Protein AF-A0A5C3NY66-F1 (afdb_monomer_lite)

Radius of gyration: 14.58 Å; chains: 1; bounding box: 33×32×38 Å

InterPro domains:
  IPR006439 HAD hydrolase, subfamily IA [TIGR01509] (23-71)
  IPR023214 HAD superfamily [G3DSA:3.40.50.1000] (1-108)
  IPR036412 HAD-like superfamily [SSF56784] (6-95)
  IPR051806 HAD-like Sugar Phosphate Phosphatase [PTHR43481] (3-105)

pLDDT: mean 94.55, std 6.84, range [58.41, 98.75]

Sequence (114 aa):
AYGCMTRVGITPPEVTITADDKRLKAGKPAPDPFLLAAKELGFDCKRCVVFEDSPSGIKAGVASGATVIAVCTSHERSKIENCGAHYIVDTMEQVRVTPEGDRLRFEILPTPSA

Foldseek 3Di:
DVVVCVVVVHDDDPQDDDPPPPQAPDDFVALRRLCVSCVVVVHQLLQDEDEEADLRVLNNSVNSNHQYEHEPDPHHCVRRVPSDHPHYYPHCVQWDWDDDDVHIDIGGHDDDDD

Secondary structure (DSSP, 8-state):
-HHHHHHTTPPPPSS---TT-TT-SS-TTSSHHHHHHHHHTTS-GGG-EEEE-SHHHHHHHHHTT-EEEEE-SSS-HHHHGGG--SEEESSGGGEEEEEETTEEEEEEPPPPP-

Organism: NCBI:txid1314778

Structure (mmCIF, N/CA/C/O backbone):
data_AF-A0A5C3NY66-F1
#
_entry.id   AF-A0A5C3NY66-F1
#
loop_
_atom_site.group_PDB
_atom_site.id
_atom_site.type_symbol
_atom_site.label_atom_id
_atom_site.label_alt_id
_atom_site.label_comp_id
_atom_site.label_asym_id
_atom_site.label_entity_id
_atom_site.label_seq_id
_atom_site.pdbx_PDB_ins_code
_atom_site.Cartn_x
_atom_site.Cartn_y
_atom_site.Cartn_z
_atom_site.occupancy
_atom_site.B_iso_or_equiv
_atom_site.auth_seq_id
_atom_site.auth_comp_id
_atom_site.auth_asym_id
_atom_site.auth_atom_id
_atom_site.pdbx_PDB_model_num
ATOM 1 N N . ALA A 1 1 ? 11.617 -9.804 0.741 1.00 63.50 1 ALA A N 1
ATOM 2 C CA . ALA A 1 1 ? 10.535 -9.395 1.666 1.00 63.50 1 ALA A CA 1
ATOM 3 C C . ALA A 1 1 ? 10.504 -10.255 2.929 1.00 63.50 1 ALA A C 1
ATOM 5 O O . ALA A 1 1 ? 10.647 -9.709 4.015 1.00 63.50 1 ALA A O 1
ATOM 6 N N . TYR A 1 2 ? 10.401 -11.583 2.795 1.00 77.19 2 TYR A N 1
ATOM 7 C CA . TYR A 1 2 ? 10.303 -12.522 3.923 1.00 77.19 2 TYR A CA 1
ATOM 8 C C . TYR A 1 2 ? 11.360 -12.317 5.020 1.00 77.19 2 TYR A C 1
ATOM 10 O O . TYR A 1 2 ? 11.004 -12.194 6.185 1.00 77.19 2 TYR A O 1
ATOM 18 N N . GLY A 1 3 ? 12.636 -12.151 4.649 1.00 85.88 3 GLY A N 1
ATOM 19 C CA . GLY A 1 3 ? 13.713 -11.941 5.624 1.00 85.88 3 GLY A CA 1
ATOM 20 C C . GLY A 1 3 ? 13.543 -10.703 6.517 1.00 85.88 3 GLY A C 1
ATOM 21 O O . GLY A 1 3 ? 13.878 -10.765 7.694 1.00 85.88 3 GLY A O 1
ATOM 22 N N . CYS A 1 4 ? 12.994 -9.598 5.998 1.00 89.25 4 CYS A N 1
ATOM 23 C CA . CYS A 1 4 ? 12.765 -8.382 6.786 1.00 89.25 4 CYS A CA 1
ATOM 24 C C . CYS A 1 4 ? 11.637 -8.584 7.804 1.00 89.25 4 CYS A C 1
ATOM 26 O O . CYS A 1 4 ? 11.816 -8.244 8.967 1.00 89.25 4 CYS A O 1
ATOM 28 N N . MET A 1 5 ? 10.517 -9.183 7.379 1.00 91.88 5 MET A N 1
ATOM 29 C CA . MET A 1 5 ? 9.359 -9.446 8.244 1.00 91.88 5 MET A CA 1
ATOM 30 C C . MET A 1 5 ? 9.708 -10.419 9.373 1.00 91.88 5 MET A C 1
ATOM 32 O O . MET A 1 5 ? 9.479 -10.110 10.540 1.00 91.88 5 MET A O 1
ATOM 36 N N . THR A 1 6 ? 10.363 -11.540 9.050 1.00 90.06 6 THR A N 1
ATOM 37 C CA . THR A 1 6 ? 10.786 -12.526 10.056 1.00 90.06 6 THR A CA 1
ATOM 38 C C . THR A 1 6 ? 11.713 -11.909 11.104 1.00 90.06 6 THR A C 1
ATOM 40 O O . THR A 1 6 ? 11.583 -12.206 12.288 1.00 90.06 6 THR A O 1
ATOM 43 N N . ARG A 1 7 ? 12.618 -11.006 10.698 1.00 94.50 7 ARG A N 1
ATOM 44 C CA . ARG A 1 7 ? 13.577 -10.356 11.607 1.00 94.50 7 ARG A CA 1
ATOM 45 C C . ARG A 1 7 ? 12.913 -9.466 12.659 1.00 94.50 7 ARG A C 1
ATOM 47 O O . ARG A 1 7 ? 13.503 -9.254 13.712 1.00 94.50 7 ARG A O 1
ATOM 54 N N . VAL A 1 8 ? 11.714 -8.961 12.375 1.00 94.38 8 VAL A N 1
ATOM 55 C CA . VAL A 1 8 ? 10.924 -8.121 13.290 1.00 94.38 8 VAL A CA 1
ATOM 56 C C . VAL A 1 8 ? 9.714 -8.862 13.874 1.00 94.38 8 VAL A C 1
ATOM 58 O O . VAL A 1 8 ? 8.831 -8.237 14.449 1.00 94.38 8 VAL A O 1
ATOM 61 N N . GLY A 1 9 ? 9.657 -10.192 13.732 1.00 94.81 9 GLY A N 1
ATOM 62 C CA . GLY A 1 9 ? 8.582 -11.018 14.294 1.00 94.81 9 GLY A CA 1
ATOM 63 C C . GLY A 1 9 ? 7.241 -10.915 13.560 1.00 94.81 9 GLY A C 1
ATOM 64 O O . GLY A 1 9 ? 6.224 -11.361 14.085 1.00 94.81 9 GLY A O 1
ATOM 65 N N . ILE A 1 10 ? 7.221 -10.354 12.349 1.00 93.00 10 ILE A N 1
ATOM 66 C CA . ILE A 1 10 ? 6.019 -10.299 11.517 1.00 93.00 10 ILE A CA 1
ATOM 67 C C . ILE A 1 10 ? 5.917 -11.600 10.723 1.00 93.00 10 ILE A C 1
ATOM 69 O O . ILE A 1 10 ? 6.812 -11.955 9.951 1.00 93.00 10 ILE A O 1
ATOM 73 N N . THR A 1 11 ? 4.795 -12.299 10.899 1.00 93.38 11 THR A N 1
ATOM 74 C CA . THR A 1 11 ? 4.436 -13.414 10.020 1.00 93.38 11 THR A CA 1
ATOM 75 C C . THR A 1 11 ? 3.990 -12.836 8.676 1.00 93.38 11 THR A C 1
ATOM 77 O O . THR A 1 11 ? 3.106 -11.977 8.662 1.00 93.38 11 THR A O 1
ATOM 80 N N . PRO A 1 12 ? 4.591 -13.263 7.553 1.00 90.44 12 PRO A N 1
ATOM 81 C CA . PRO A 1 12 ? 4.180 -12.822 6.228 1.00 90.44 12 PRO A CA 1
ATOM 82 C C . PRO A 1 12 ? 2.678 -13.055 6.000 1.00 90.44 12 PRO A C 1
ATOM 84 O O . PRO A 1 12 ? 2.198 -14.152 6.296 1.00 90.44 12 PRO A O 1
ATOM 87 N N . PRO A 1 13 ? 1.940 -12.074 5.454 1.00 92.44 13 PRO A N 1
ATOM 88 C CA . PRO A 1 13 ? 0.559 -12.284 5.040 1.00 92.44 13 PRO A CA 1
ATOM 89 C C . PRO A 1 13 ? 0.451 -13.372 3.963 1.00 92.44 13 PRO A C 1
ATOM 91 O O . PRO A 1 13 ? 1.368 -13.545 3.156 1.00 92.44 13 PRO A O 1
ATOM 94 N N . GLU A 1 14 ? -0.694 -14.058 3.912 1.00 93.12 14 GLU A N 1
ATOM 95 C CA . GLU A 1 14 ? -0.977 -15.098 2.910 1.00 93.12 14 GLU A CA 1
ATOM 96 C C . GLU A 1 14 ? -0.802 -14.565 1.480 1.00 93.12 14 GLU A C 1
ATOM 98 O O . GLU A 1 14 ? -0.111 -15.168 0.660 1.00 93.12 14 GLU A O 1
ATOM 103 N N . VAL A 1 15 ? -1.338 -13.371 1.213 1.00 95.88 15 VAL A N 1
ATOM 104 C CA . VAL A 1 15 ? -1.069 -12.636 -0.023 1.00 95.88 15 VAL A CA 1
ATOM 105 C C . VAL A 1 15 ? 0.186 -11.788 0.163 1.00 95.88 15 VAL A C 1
ATOM 107 O O . VAL A 1 15 ? 0.152 -10.718 0.769 1.00 95.88 15 VAL A O 1
ATOM 110 N N . THR A 1 16 ? 1.300 -12.254 -0.395 1.00 94.75 16 THR A N 1
ATOM 111 C CA .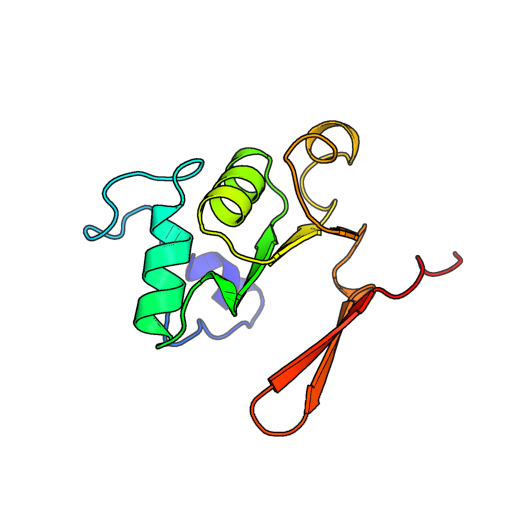 THR A 1 16 ? 2.563 -11.509 -0.456 1.00 94.75 16 THR A CA 1
ATOM 112 C C . THR A 1 16 ? 3.028 -11.419 -1.907 1.00 94.75 16 THR A C 1
ATOM 114 O O . THR A 1 16 ? 3.332 -12.434 -2.526 1.00 94.75 16 THR A O 1
ATOM 117 N N . ILE A 1 17 ? 3.113 -10.197 -2.442 1.00 95.25 17 ILE A N 1
ATOM 118 C CA . ILE A 1 17 ? 3.623 -9.912 -3.792 1.00 95.25 17 ILE A CA 1
ATOM 119 C C . ILE A 1 17 ? 4.988 -9.230 -3.675 1.00 95.25 17 ILE A C 1
ATOM 121 O O . ILE A 1 17 ? 5.132 -8.231 -2.966 1.00 95.25 17 ILE A O 1
ATOM 125 N N . THR A 1 18 ? 5.999 -9.756 -4.365 1.00 94.56 18 THR A N 1
ATOM 126 C CA . THR A 1 18 ? 7.370 -9.221 -4.373 1.00 94.56 18 THR A CA 1
ATOM 127 C C . THR A 1 18 ? 7.786 -8.760 -5.769 1.00 94.56 18 THR A C 1
ATOM 129 O O . THR A 1 18 ? 7.123 -9.052 -6.759 1.00 94.56 18 THR A O 1
ATOM 132 N N . ALA A 1 19 ? 8.879 -7.994 -5.860 1.00 92.31 19 ALA A N 1
ATOM 133 C CA . ALA A 1 19 ? 9.334 -7.398 -7.121 1.00 92.31 19 ALA A CA 1
ATOM 134 C C . ALA A 1 19 ? 9.721 -8.429 -8.203 1.00 92.31 19 ALA A C 1
ATOM 136 O O . ALA A 1 19 ? 9.730 -8.095 -9.383 1.00 92.31 19 ALA A O 1
ATOM 137 N N . ASP A 1 20 ? 10.039 -9.659 -7.805 1.00 92.75 20 ASP A N 1
ATOM 138 C CA . ASP A 1 20 ? 10.390 -10.796 -8.660 1.00 92.75 20 ASP A CA 1
ATOM 139 C C . ASP A 1 20 ? 9.190 -11.693 -9.024 1.00 92.75 20 ASP A C 1
ATOM 141 O O . ASP A 1 20 ? 9.365 -12.731 -9.668 1.00 92.75 20 ASP A O 1
ATOM 145 N N . ASP A 1 21 ? 7.965 -11.308 -8.646 1.00 95.88 21 ASP A N 1
ATOM 146 C CA . ASP A 1 21 ? 6.759 -12.035 -9.037 1.00 95.88 21 ASP A CA 1
ATOM 147 C C . ASP A 1 21 ? 6.574 -11.990 -10.564 1.00 95.88 21 ASP A C 1
ATOM 149 O O . ASP A 1 21 ? 6.343 -10.941 -11.168 1.00 95.88 21 ASP A O 1
ATOM 153 N N . LYS A 1 22 ? 6.645 -13.167 -11.196 1.00 96.50 22 LYS A N 1
ATOM 154 C CA . LYS A 1 22 ? 6.592 -13.346 -12.657 1.00 96.50 22 LYS A CA 1
ATOM 155 C C . LYS A 1 22 ? 5.271 -12.904 -13.294 1.00 96.50 22 LYS A C 1
ATOM 157 O O . LYS A 1 22 ? 5.189 -12.832 -14.519 1.00 96.50 22 LYS A O 1
ATOM 162 N N . ARG A 1 23 ? 4.226 -12.660 -12.496 1.00 97.44 23 ARG A N 1
ATOM 163 C CA . ARG A 1 23 ? 2.920 -12.174 -12.968 1.00 97.44 23 ARG A CA 1
ATOM 164 C C . ARG A 1 23 ? 2.914 -10.663 -13.212 1.00 97.44 23 ARG A C 1
ATOM 166 O O . ARG A 1 23 ? 2.009 -10.173 -13.888 1.00 97.44 23 ARG A O 1
ATOM 173 N N . LEU A 1 24 ? 3.890 -9.929 -12.673 1.00 97.50 24 LEU A N 1
ATOM 174 C CA . LEU A 1 24 ? 4.026 -8.487 -12.870 1.00 97.50 24 LEU A CA 1
ATOM 175 C C . LEU A 1 24 ? 4.556 -8.192 -14.276 1.00 97.50 24 LEU A C 1
ATOM 177 O O . LEU A 1 24 ? 5.564 -8.761 -14.693 1.00 97.50 24 LEU A O 1
ATOM 181 N N . LYS A 1 25 ? 3.900 -7.280 -15.005 1.00 96.44 25 LYS A N 1
ATOM 182 C CA . LYS A 1 25 ? 4.396 -6.817 -16.312 1.00 96.44 25 LYS A CA 1
ATOM 183 C C . LYS A 1 25 ? 5.363 -5.650 -16.146 1.00 96.44 25 LYS A C 1
ATOM 185 O O . LYS A 1 25 ? 6.292 -5.514 -16.937 1.00 96.44 25 LYS A O 1
ATOM 190 N N . ALA A 1 26 ? 5.156 -4.827 -15.120 1.00 97.12 26 ALA A N 1
ATOM 191 C CA . ALA A 1 26 ? 6.041 -3.733 -14.749 1.00 97.12 26 ALA A CA 1
ATOM 192 C C . ALA A 1 26 ? 6.110 -3.538 -13.225 1.00 97.12 26 ALA A C 1
ATOM 194 O O . ALA A 1 26 ? 5.158 -3.802 -12.495 1.00 97.12 26 ALA A O 1
ATOM 195 N N . GLY A 1 27 ? 7.252 -3.053 -12.734 1.00 96.69 27 GLY A N 1
ATOM 196 C CA . GLY A 1 27 ? 7.404 -2.619 -11.344 1.00 96.69 27 GLY A CA 1
ATOM 197 C C . GLY A 1 27 ? 6.932 -1.178 -11.126 1.00 96.69 27 GLY A C 1
ATOM 198 O O . GLY A 1 27 ? 6.634 -0.449 -12.073 1.00 96.69 27 GLY A O 1
ATOM 199 N N . LYS A 1 28 ? 6.930 -0.734 -9.864 1.00 97.69 28 LYS A N 1
ATOM 200 C CA . LYS A 1 28 ? 6.672 0.669 -9.488 1.00 97.69 28 LYS A CA 1
ATOM 201 C C . LYS A 1 28 ? 7.565 1.609 -10.329 1.00 97.69 28 LYS A C 1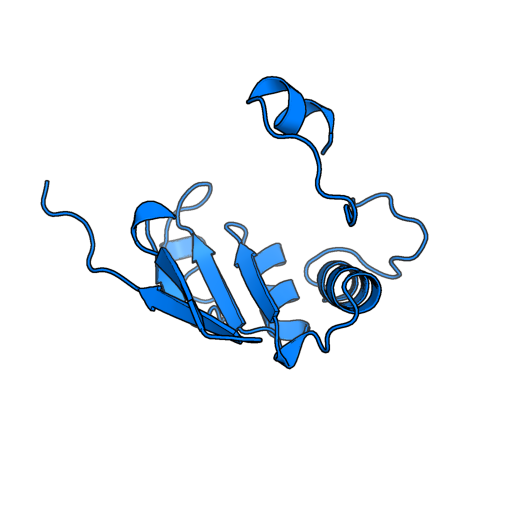
ATOM 203 O O . LYS A 1 28 ? 8.762 1.339 -10.435 1.00 97.69 28 LYS A O 1
ATOM 208 N N . PRO A 1 29 ? 7.038 2.701 -10.915 1.00 98.19 29 PRO A N 1
ATOM 209 C CA . PRO A 1 29 ? 5.767 3.359 -10.607 1.00 98.19 29 PRO A CA 1
ATOM 210 C C . PRO A 1 29 ? 4.544 2.819 -11.366 1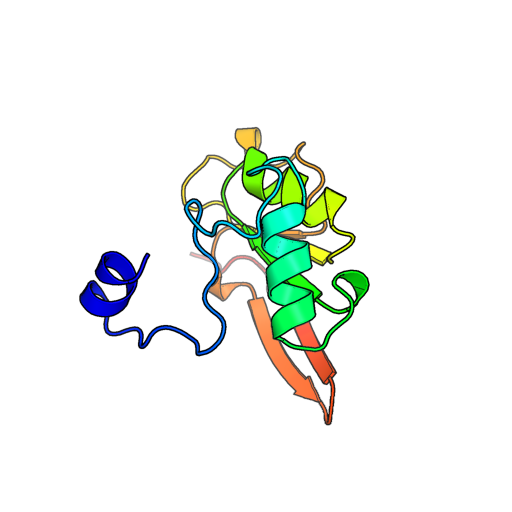.00 98.19 29 PRO A C 1
ATOM 212 O O . PRO A 1 29 ? 3.475 3.416 -11.269 1.00 98.19 29 PRO A O 1
ATOM 215 N N . ALA A 1 30 ? 4.665 1.720 -12.117 1.00 98.50 30 ALA A N 1
ATOM 216 C CA . ALA A 1 30 ? 3.490 1.059 -12.672 1.00 98.50 30 ALA A CA 1
ATOM 217 C C . ALA A 1 30 ? 2.618 0.466 -11.544 1.00 98.50 30 ALA A C 1
ATOM 219 O O . ALA A 1 30 ? 3.154 0.043 -10.512 1.00 98.50 30 ALA A O 1
ATOM 220 N N . PRO A 1 31 ? 1.286 0.422 -11.721 1.00 98.56 31 PRO A N 1
ATOM 221 C CA . PRO A 1 31 ? 0.356 0.004 -10.675 1.00 98.56 31 PRO A CA 1
ATOM 222 C C . PRO A 1 31 ? 0.294 -1.516 -10.466 1.00 98.56 31 PRO A C 1
ATOM 224 O O . PRO A 1 31 ? -0.351 -1.966 -9.518 1.00 98.56 31 PRO A O 1
ATOM 227 N N . ASP A 1 32 ? 0.939 -2.310 -11.330 1.00 98.44 32 ASP A N 1
ATOM 228 C CA . ASP A 1 32 ? 0.824 -3.772 -11.367 1.00 98.44 32 ASP A CA 1
ATOM 229 C C . ASP A 1 32 ? 0.958 -4.453 -9.998 1.00 98.44 32 ASP A C 1
ATOM 231 O O . ASP A 1 32 ? 0.124 -5.315 -9.717 1.00 98.44 32 ASP A O 1
ATOM 235 N N . PRO A 1 33 ? 1.917 -4.091 -9.112 1.00 98.19 33 PRO A N 1
ATOM 236 C CA . PRO A 1 33 ? 2.038 -4.763 -7.819 1.00 98.19 33 PRO A CA 1
ATOM 237 C C . PRO A 1 33 ? 0.792 -4.601 -6.943 1.00 98.19 33 PRO A C 1
ATOM 239 O O . PRO A 1 33 ? 0.364 -5.558 -6.300 1.00 98.19 33 PRO A O 1
ATOM 242 N N . PHE A 1 34 ? 0.178 -3.415 -6.950 1.00 98.44 34 PHE A N 1
ATOM 243 C CA . PHE A 1 34 ? -1.022 -3.133 -6.159 1.00 98.44 34 PHE A CA 1
ATOM 244 C C . PHE A 1 34 ? -2.283 -3.713 -6.800 1.00 98.44 34 PHE A C 1
ATOM 246 O O . PHE A 1 34 ? -3.146 -4.224 -6.088 1.00 98.44 34 PHE A O 1
ATOM 253 N N . LEU A 1 35 ? -2.372 -3.699 -8.134 1.00 98.56 35 LEU A N 1
ATOM 254 C CA . LEU A 1 35 ? -3.472 -4.342 -8.860 1.00 98.56 35 LEU A CA 1
ATOM 255 C C . LEU A 1 35 ? -3.470 -5.860 -8.654 1.00 98.56 35 LEU A C 1
ATOM 257 O O . LEU A 1 35 ? -4.525 -6.449 -8.424 1.00 98.56 35 LEU A O 1
ATOM 261 N N . LEU A 1 36 ? -2.293 -6.490 -8.708 1.00 98.44 36 LEU A N 1
ATOM 262 C CA . LEU A 1 36 ? -2.150 -7.917 -8.447 1.00 98.44 36 LEU A CA 1
ATOM 263 C C . LEU A 1 36 ? -2.501 -8.243 -6.992 1.00 98.44 36 LEU A C 1
ATOM 265 O O . LEU A 1 36 ? -3.310 -9.133 -6.764 1.00 98.44 36 LEU A O 1
ATOM 269 N N . ALA A 1 37 ? -1.969 -7.495 -6.020 1.00 98.06 37 ALA A N 1
ATOM 270 C CA . ALA A 1 37 ? -2.288 -7.713 -4.610 1.00 98.06 37 ALA A CA 1
ATOM 271 C C . ALA A 1 37 ? -3.796 -7.588 -4.326 1.00 98.06 37 ALA A C 1
ATOM 273 O O . ALA A 1 37 ? -4.370 -8.467 -3.687 1.00 98.06 37 ALA A O 1
ATOM 274 N N . ALA A 1 38 ? -4.457 -6.545 -4.844 1.00 98.25 38 ALA A N 1
ATOM 275 C CA . ALA A 1 38 ? -5.900 -6.359 -4.675 1.00 98.25 38 ALA A CA 1
ATOM 276 C C . ALA A 1 38 ? -6.704 -7.520 -5.282 1.00 98.25 38 ALA A C 1
ATOM 278 O O . ALA A 1 38 ? -7.617 -8.041 -4.640 1.00 98.25 38 ALA A O 1
ATOM 279 N N . LYS A 1 39 ? -6.314 -7.982 -6.479 1.00 98.19 39 LYS A N 1
ATOM 280 C CA . LYS A 1 39 ? -6.936 -9.135 -7.138 1.00 98.19 39 LYS A CA 1
ATOM 281 C C . LYS A 1 39 ? -6.814 -10.411 -6.304 1.00 98.19 39 LYS A C 1
ATOM 283 O O . LYS A 1 39 ? -7.807 -11.113 -6.153 1.00 98.19 39 LYS A O 1
ATOM 288 N N . GLU A 1 40 ? -5.628 -10.712 -5.778 1.00 98.19 40 GLU A N 1
ATOM 289 C CA . GLU A 1 40 ? -5.395 -11.914 -4.962 1.00 98.19 40 GLU A CA 1
ATOM 290 C C . GLU A 1 40 ? -6.140 -11.844 -3.620 1.00 98.19 40 GLU A C 1
ATOM 292 O O . GLU A 1 40 ? -6.592 -12.866 -3.116 1.00 98.19 40 GLU A O 1
ATOM 297 N N . LEU A 1 41 ? -6.344 -10.638 -3.078 1.00 96.75 41 LEU A N 1
ATOM 298 C CA . LEU A 1 41 ? -7.204 -10.402 -1.914 1.00 96.75 41 LEU A CA 1
ATOM 299 C C . LEU A 1 41 ? -8.710 -10.453 -2.243 1.00 96.75 41 LEU A C 1
ATOM 301 O O . LEU A 1 41 ? -9.528 -10.422 -1.327 1.00 96.75 41 LEU A O 1
ATOM 305 N N . GLY A 1 42 ? -9.097 -10.508 -3.522 1.00 97.25 42 GLY A N 1
ATOM 306 C CA . GLY A 1 42 ? -10.497 -10.540 -3.955 1.00 97.25 42 GLY A CA 1
ATOM 307 C C . GLY A 1 42 ? -11.208 -9.181 -3.958 1.00 97.25 42 GLY A C 1
ATOM 308 O O . GLY A 1 42 ? -12.439 -9.139 -3.946 1.00 97.25 42 GLY A O 1
ATOM 309 N N . PHE A 1 43 ? -10.469 -8.067 -3.991 1.00 96.94 43 PHE A N 1
ATOM 310 C CA . PHE A 1 43 ? -11.029 -6.712 -3.990 1.00 96.94 43 PHE A CA 1
ATOM 311 C C . PHE A 1 43 ? -10.674 -5.927 -5.260 1.00 96.94 43 PHE A C 1
ATOM 313 O O . PHE A 1 43 ? -9.626 -6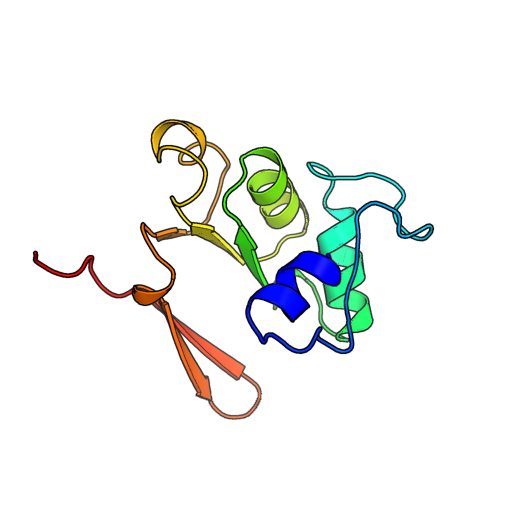.112 -5.874 1.00 96.94 43 PHE A O 1
ATOM 320 N N . ASP A 1 44 ? -11.545 -4.986 -5.634 1.00 98.00 44 ASP A N 1
ATOM 321 C CA . ASP A 1 44 ? -11.168 -3.904 -6.549 1.00 98.00 44 ASP A CA 1
ATOM 322 C C . ASP A 1 44 ? -10.156 -2.994 -5.834 1.00 98.00 44 ASP A C 1
ATOM 324 O O . ASP A 1 44 ? -10.395 -2.578 -4.699 1.00 98.00 44 ASP A O 1
ATOM 328 N N . CYS A 1 45 ? -9.052 -2.649 -6.500 1.00 98.25 45 CYS A N 1
ATOM 329 C CA . CYS A 1 45 ? -8.018 -1.778 -5.945 1.00 98.25 45 CYS A CA 1
ATOM 330 C C . CYS A 1 45 ? -8.567 -0.398 -5.530 1.00 98.25 45 CYS A C 1
ATOM 332 O O . CYS A 1 45 ? -8.082 0.185 -4.564 1.00 98.25 45 CYS A O 1
ATOM 334 N N . LYS A 1 46 ? -9.650 0.084 -6.162 1.00 98.19 46 LYS A N 1
ATOM 335 C CA . LYS A 1 46 ? -10.369 1.311 -5.758 1.00 98.19 46 LYS A CA 1
ATOM 336 C C . LYS A 1 46 ? -11.022 1.228 -4.378 1.00 98.19 46 LYS A C 1
ATOM 338 O O . LYS A 1 46 ? -11.388 2.250 -3.805 1.00 98.19 46 LYS A O 1
ATOM 343 N N . ARG A 1 47 ? -11.198 0.017 -3.847 1.00 97.12 47 ARG A N 1
ATOM 344 C CA . ARG A 1 47 ? -11.682 -0.246 -2.485 1.00 97.12 47 ARG A CA 1
ATOM 345 C C . ARG A 1 47 ? -10.546 -0.546 -1.504 1.00 97.12 47 ARG A C 1
ATOM 347 O O . ARG A 1 47 ? -10.824 -0.906 -0.363 1.00 97.12 47 ARG A O 1
ATOM 354 N N . CYS A 1 48 ? -9.293 -0.417 -1.931 1.00 98.12 48 CYS A N 1
ATOM 355 C CA . CYS A 1 48 ? -8.120 -0.664 -1.106 1.00 98.12 48 CYS A CA 1
ATOM 356 C C . CYS A 1 48 ? -7.472 0.646 -0.642 1.00 98.12 48 CYS A C 1
ATOM 358 O O . CYS A 1 48 ? -7.595 1.698 -1.277 1.00 98.12 48 CYS A O 1
ATOM 360 N N . VAL A 1 49 ? -6.731 0.542 0.461 1.00 98.38 49 VAL A N 1
ATOM 361 C CA . VAL A 1 49 ? -5.833 1.587 0.956 1.00 98.38 49 VAL A CA 1
ATOM 362 C C . VAL A 1 49 ? -4.394 1.099 0.804 1.00 98.38 49 VAL A C 1
ATOM 364 O O . VAL A 1 49 ? -4.078 -0.021 1.204 1.00 98.38 49 VAL A O 1
ATOM 367 N N . VAL A 1 50 ? -3.528 1.931 0.226 1.00 98.56 50 VAL A N 1
ATOM 368 C CA . VAL A 1 50 ? -2.087 1.679 0.091 1.00 98.56 50 VAL A CA 1
ATOM 369 C C . VAL A 1 50 ? -1.332 2.575 1.066 1.00 98.56 50 VAL A C 1
ATOM 371 O O . VAL A 1 50 ? -1.484 3.795 1.027 1.00 98.56 50 VAL A O 1
ATOM 374 N N . PHE A 1 51 ? -0.491 1.965 1.900 1.00 98.19 51 PHE A N 1
ATOM 375 C CA . PHE A 1 51 ? 0.519 2.660 2.696 1.00 98.19 51 PHE A CA 1
ATOM 376 C C . PHE A 1 51 ? 1.859 2.584 1.969 1.00 98.19 51 PHE A C 1
ATOM 378 O O . PHE A 1 51 ? 2.305 1.490 1.622 1.00 98.19 51 PHE A O 1
ATOM 385 N N . GLU A 1 52 ? 2.486 3.729 1.723 1.00 98.00 52 GLU A N 1
ATOM 386 C CA . GLU A 1 52 ? 3.735 3.816 0.962 1.00 98.00 52 GLU A CA 1
ATOM 387 C C . GLU A 1 52 ? 4.616 4.958 1.453 1.00 98.00 52 GLU A C 1
ATOM 389 O O . GLU A 1 52 ? 4.117 5.990 1.881 1.00 98.00 52 GLU A O 1
ATOM 394 N N . ASP A 1 53 ? 5.929 4.801 1.359 1.00 97.06 53 ASP A N 1
ATOM 395 C CA . ASP A 1 53 ? 6.904 5.800 1.803 1.00 97.06 53 ASP A CA 1
ATOM 396 C C . ASP A 1 53 ? 7.829 6.262 0.671 1.00 97.06 53 ASP A C 1
ATOM 398 O O . ASP A 1 53 ? 8.571 7.229 0.835 1.00 97.06 53 ASP A O 1
ATOM 402 N N . SER A 1 54 ? 7.761 5.620 -0.502 1.00 97.38 54 SER A N 1
ATOM 403 C CA . SER A 1 54 ? 8.630 5.908 -1.644 1.00 97.38 54 SER A CA 1
ATOM 404 C C . SER A 1 54 ? 7.920 6.704 -2.751 1.00 97.38 54 SER A C 1
ATOM 406 O O . SER A 1 54 ? 6.765 6.419 -3.075 1.00 97.38 54 SER A O 1
ATOM 408 N N . PRO A 1 55 ? 8.594 7.648 -3.444 1.00 97.62 55 PRO A N 1
ATOM 409 C CA . PRO A 1 55 ? 7.985 8.386 -4.555 1.00 97.62 55 PRO A CA 1
ATOM 410 C C . PRO A 1 55 ? 7.422 7.493 -5.672 1.00 97.62 55 PRO A C 1
ATOM 412 O O . PRO A 1 55 ? 6.362 7.779 -6.229 1.00 97.62 55 PRO A O 1
ATOM 415 N N . SER A 1 56 ? 8.126 6.411 -6.030 1.00 98.00 56 SER A N 1
ATOM 416 C CA . SER A 1 56 ? 7.673 5.480 -7.072 1.00 98.00 56 SER A CA 1
ATOM 417 C C . SER A 1 56 ? 6.507 4.614 -6.597 1.00 98.00 56 SER A C 1
ATOM 419 O O . SER A 1 56 ? 5.584 4.374 -7.373 1.00 98.00 56 SER A O 1
ATOM 421 N N . GLY A 1 57 ? 6.513 4.177 -5.336 1.00 98.38 57 GLY A N 1
ATOM 422 C CA . GLY A 1 57 ? 5.421 3.410 -4.746 1.00 98.38 57 GLY A CA 1
ATOM 423 C C . GLY A 1 57 ? 4.150 4.225 -4.568 1.00 98.38 57 GLY A C 1
ATOM 424 O O . GLY A 1 57 ? 3.086 3.758 -4.967 1.00 98.38 57 GLY A O 1
ATOM 425 N N . ILE A 1 58 ? 4.256 5.470 -4.099 1.00 98.69 58 ILE A N 1
ATOM 426 C CA . ILE A 1 58 ? 3.114 6.391 -4.009 1.00 98.69 58 ILE A CA 1
ATOM 427 C C . ILE A 1 58 ? 2.467 6.558 -5.385 1.00 98.69 58 ILE A C 1
ATOM 429 O O . ILE A 1 58 ? 1.267 6.338 -5.530 1.00 98.69 58 ILE A O 1
ATOM 433 N N . LYS A 1 59 ? 3.262 6.864 -6.418 1.00 98.69 59 LYS A N 1
ATOM 434 C CA . LYS A 1 59 ? 2.750 7.016 -7.790 1.00 98.69 59 LYS A CA 1
ATOM 435 C C . LYS A 1 59 ? 2.081 5.742 -8.308 1.00 98.69 59 LYS A C 1
ATOM 437 O O . LYS A 1 59 ? 1.033 5.834 -8.938 1.00 98.69 59 LYS A O 1
ATOM 442 N N . ALA A 1 60 ? 2.643 4.571 -8.012 1.00 98.75 60 ALA A N 1
ATOM 443 C CA . ALA A 1 60 ? 2.037 3.291 -8.370 1.00 98.75 60 ALA A CA 1
ATOM 444 C C . ALA A 1 60 ? 0.697 3.049 -7.660 1.00 98.75 60 ALA A C 1
ATOM 446 O O . ALA A 1 60 ? -0.246 2.590 -8.301 1.00 98.75 60 ALA A O 1
ATOM 447 N N . GLY A 1 61 ? 0.591 3.373 -6.368 1.00 98.75 61 GLY A N 1
ATOM 448 C CA . GLY A 1 61 ? -0.659 3.247 -5.612 1.00 98.75 61 GLY A CA 1
ATOM 449 C C . GLY A 1 61 ? -1.737 4.210 -6.111 1.00 98.75 61 GLY A C 1
ATOM 450 O O . GLY A 1 61 ? -2.901 3.843 -6.228 1.00 98.75 61 GLY A O 1
ATOM 451 N N . VAL A 1 62 ? -1.348 5.432 -6.486 1.00 98.75 62 VAL A N 1
ATOM 452 C CA . VAL A 1 62 ? -2.273 6.401 -7.093 1.00 98.75 62 VAL A CA 1
ATOM 453 C C . VAL A 1 62 ? -2.735 5.896 -8.460 1.00 98.75 62 VAL A C 1
ATOM 455 O O . VAL A 1 62 ? -3.930 5.882 -8.749 1.00 98.75 62 VAL A O 1
ATOM 458 N N . ALA A 1 63 ? -1.806 5.416 -9.291 1.00 98.69 63 ALA A N 1
ATOM 459 C CA . ALA A 1 63 ? -2.109 4.880 -10.615 1.00 98.69 63 ALA A CA 1
ATOM 460 C C . ALA A 1 63 ? -2.976 3.609 -10.575 1.00 98.69 63 ALA A C 1
ATOM 462 O O . ALA A 1 63 ? -3.666 3.318 -11.553 1.00 98.69 63 ALA A O 1
ATOM 463 N N . SER A 1 64 ? -2.973 2.854 -9.469 1.00 98.69 64 SER A N 1
ATOM 464 C CA . SER A 1 64 ? -3.839 1.679 -9.302 1.00 98.69 64 SER A CA 1
ATOM 465 C C . SER A 1 64 ? -5.285 2.049 -8.957 1.00 98.69 64 SER A C 1
ATOM 467 O O . SER A 1 64 ? -6.162 1.186 -8.985 1.00 98.69 64 SER A O 1
ATOM 469 N N . GLY A 1 65 ? -5.544 3.325 -8.650 1.00 98.62 65 GLY A N 1
ATOM 470 C CA . GLY A 1 65 ? -6.846 3.835 -8.233 1.00 98.62 65 GLY A CA 1
ATOM 471 C C . GLY A 1 65 ? -7.157 3.628 -6.751 1.00 98.62 65 GLY A C 1
ATOM 472 O O . GLY A 1 65 ? -8.281 3.912 -6.343 1.00 98.62 65 GLY A O 1
ATOM 473 N N . ALA A 1 66 ? -6.203 3.143 -5.953 1.00 98.69 66 ALA A N 1
ATOM 474 C CA . ALA A 1 66 ? -6.369 3.007 -4.510 1.00 98.69 66 ALA A CA 1
ATOM 475 C C . ALA A 1 66 ? -6.345 4.371 -3.805 1.00 98.69 66 ALA A C 1
ATOM 477 O O . ALA A 1 66 ? -5.781 5.349 -4.304 1.00 98.69 66 ALA A O 1
ATOM 478 N N . THR A 1 67 ? -6.893 4.421 -2.588 1.00 98.69 67 THR A N 1
ATOM 479 C CA . THR A 1 67 ? -6.610 5.542 -1.681 1.00 98.69 67 THR A CA 1
ATOM 480 C C . THR A 1 67 ? -5.199 5.368 -1.126 1.00 98.69 67 THR A C 1
ATOM 482 O O . THR A 1 67 ? -4.868 4.308 -0.601 1.00 98.69 67 THR A O 1
ATOM 485 N N . VAL A 1 68 ? -4.358 6.396 -1.228 1.00 98.75 68 VAL A N 1
ATOM 486 C CA . VAL A 1 68 ? -2.944 6.314 -0.825 1.00 98.75 68 VAL A CA 1
ATOM 487 C C . VAL A 1 68 ? -2.675 7.178 0.397 1.00 98.75 68 VAL A C 1
ATOM 489 O O . VAL A 1 68 ? -2.919 8.386 0.362 1.00 98.75 68 VAL A O 1
ATOM 492 N N . ILE A 1 69 ? -2.119 6.558 1.435 1.00 98.38 69 ILE A N 1
ATOM 493 C CA . ILE A 1 69 ? -1.574 7.216 2.621 1.00 98.38 69 ILE A CA 1
ATOM 494 C C . ILE A 1 69 ? -0.049 7.135 2.524 1.00 98.38 69 ILE A C 1
ATOM 496 O O . ILE A 1 69 ? 0.535 6.058 2.655 1.00 98.38 69 ILE A O 1
ATOM 500 N N . ALA A 1 70 ? 0.596 8.270 2.268 1.00 97.88 70 ALA A N 1
ATOM 501 C CA . ALA A 1 70 ? 2.047 8.355 2.275 1.00 97.88 70 ALA A CA 1
ATOM 502 C C . ALA A 1 70 ? 2.579 8.474 3.711 1.00 97.88 70 ALA A C 1
ATOM 504 O O . ALA A 1 70 ? 2.033 9.248 4.499 1.00 97.88 70 ALA A O 1
ATOM 505 N N . VAL A 1 71 ? 3.643 7.742 4.042 1.00 96.94 71 VAL A N 1
ATOM 506 C CA . VAL A 1 71 ? 4.276 7.745 5.370 1.00 96.94 71 VAL A CA 1
ATOM 507 C C . VAL A 1 71 ? 5.686 8.334 5.260 1.00 96.94 71 VAL A C 1
ATOM 509 O O . VAL A 1 71 ? 6.522 7.807 4.527 1.00 96.94 71 VAL A O 1
ATOM 512 N N . CYS A 1 72 ? 5.972 9.428 5.971 1.00 93.00 72 CYS A N 1
ATOM 513 C CA . CYS A 1 72 ? 7.253 10.151 5.910 1.00 93.00 72 CYS A CA 1
ATOM 514 C C . CYS A 1 72 ? 8.390 9.459 6.698 1.00 93.00 72 CYS A C 1
ATOM 516 O O . CYS A 1 72 ? 9.063 10.099 7.504 1.00 93.00 72 CYS A O 1
ATOM 518 N N . THR A 1 73 ? 8.615 8.159 6.497 1.00 88.50 73 THR A N 1
ATOM 519 C CA . THR A 1 73 ? 9.663 7.402 7.209 1.00 88.50 73 THR A CA 1
ATOM 520 C C . THR A 1 73 ? 10.995 7.394 6.463 1.00 88.50 73 THR A C 1
ATOM 522 O O . THR A 1 73 ? 12.002 7.855 6.993 1.00 88.50 73 THR A O 1
ATOM 525 N N . SER A 1 74 ? 11.022 6.872 5.233 1.00 87.19 74 SER A N 1
ATOM 526 C CA . SER A 1 74 ? 12.277 6.678 4.479 1.00 87.19 74 SER A CA 1
ATOM 527 C C . SER A 1 74 ? 12.723 7.911 3.694 1.00 87.19 74 SER A C 1
ATOM 529 O O . SER A 1 74 ? 13.881 8.011 3.286 1.00 87.19 74 SER A O 1
ATOM 531 N N . HIS A 1 75 ? 11.805 8.844 3.452 1.00 87.81 75 HIS A N 1
ATOM 532 C CA . HIS A 1 75 ? 12.044 10.049 2.675 1.00 87.81 75 HIS A CA 1
ATOM 533 C C . HIS A 1 75 ? 11.463 11.270 3.384 1.00 87.81 75 HIS A C 1
ATOM 535 O O . HIS A 1 75 ? 10.393 11.205 3.986 1.00 87.81 75 HIS A O 1
ATOM 541 N N . GLU A 1 76 ? 12.150 12.407 3.256 1.00 89.62 76 GLU A N 1
ATOM 542 C CA . GLU A 1 76 ? 11.613 13.694 3.692 1.00 89.62 76 GLU A CA 1
ATOM 543 C C . GLU A 1 76 ? 10.282 13.992 2.992 1.00 89.62 76 GLU A C 1
ATOM 545 O O . GLU A 1 76 ? 10.122 13.709 1.799 1.00 89.62 76 GLU A O 1
ATOM 550 N N . ARG A 1 77 ? 9.361 14.656 3.703 1.00 92.38 77 ARG A N 1
ATOM 551 C CA . ARG A 1 77 ? 8.059 15.075 3.158 1.00 92.38 77 ARG A CA 1
ATOM 552 C C . ARG A 1 77 ? 8.193 15.789 1.807 1.00 92.38 77 ARG A C 1
ATOM 554 O O . ARG A 1 77 ? 7.445 15.478 0.883 1.00 92.38 77 ARG A O 1
ATOM 561 N N . SER A 1 78 ? 9.199 16.653 1.659 1.00 93.94 78 SER A N 1
ATOM 562 C CA . SER A 1 78 ? 9.491 17.405 0.426 1.00 93.94 78 SER A CA 1
ATOM 563 C C . SER A 1 78 ? 9.662 16.521 -0.821 1.00 93.94 78 SER A C 1
ATOM 565 O O . SER A 1 78 ? 9.415 16.952 -1.948 1.00 93.94 78 SER A O 1
ATOM 567 N N . LYS A 1 79 ? 10.081 15.260 -0.647 1.00 93.12 79 LYS A N 1
ATOM 568 C CA . LYS A 1 79 ? 10.296 14.304 -1.742 1.00 93.12 79 LYS A CA 1
ATOM 569 C C . LYS A 1 79 ? 9.032 13.561 -2.157 1.00 93.12 79 LYS A C 1
ATOM 571 O O . LYS A 1 79 ? 8.991 13.041 -3.272 1.00 93.12 79 LYS A O 1
ATOM 576 N N . ILE A 1 80 ? 8.024 13.503 -1.292 1.00 94.94 80 ILE A N 1
ATOM 577 C CA . ILE A 1 80 ? 6.831 12.673 -1.493 1.00 94.94 80 ILE A CA 1
ATOM 578 C C . ILE A 1 80 ? 5.533 13.479 -1.588 1.00 94.94 80 ILE A C 1
ATOM 580 O O . ILE A 1 80 ? 4.579 12.999 -2.198 1.00 94.94 80 ILE A O 1
ATOM 584 N N . GLU A 1 81 ? 5.500 14.715 -1.083 1.00 94.62 81 GLU A N 1
ATOM 585 C CA . GLU A 1 81 ? 4.281 15.534 -1.019 1.00 94.62 81 GLU A CA 1
ATOM 586 C C . GLU A 1 81 ? 3.649 15.817 -2.388 1.00 94.62 81 GLU A C 1
ATOM 588 O O . GLU A 1 81 ? 2.430 15.871 -2.518 1.00 94.62 81 GLU A O 1
ATOM 593 N N . ASN A 1 82 ? 4.468 15.876 -3.439 1.00 96.50 82 ASN A N 1
ATOM 594 C CA . ASN A 1 82 ? 4.021 16.115 -4.812 1.00 96.50 82 ASN A CA 1
ATOM 595 C C . ASN A 1 82 ? 3.813 14.822 -5.627 1.00 96.50 82 ASN A C 1
ATOM 597 O O . ASN A 1 82 ? 3.705 14.868 -6.852 1.00 96.50 82 ASN A O 1
ATOM 601 N N . CYS A 1 83 ? 3.786 13.648 -4.984 1.00 97.62 83 CYS A N 1
ATOM 602 C CA . CYS A 1 83 ? 3.589 12.362 -5.670 1.00 97.62 83 CYS A CA 1
ATOM 603 C C . CYS A 1 83 ? 2.113 11.955 -5.832 1.00 97.62 83 CYS A C 1
ATOM 605 O O . CYS A 1 83 ? 1.846 10.924 -6.447 1.00 97.62 83 CYS A O 1
ATOM 607 N N . GLY A 1 84 ? 1.171 12.758 -5.323 1.00 97.94 84 GLY A N 1
ATOM 608 C CA . GLY A 1 84 ? -0.272 12.551 -5.502 1.00 97.94 84 GLY A CA 1
ATOM 609 C C . GLY A 1 84 ? -0.946 11.684 -4.435 1.00 97.94 84 GLY A C 1
ATOM 610 O O . GLY A 1 84 ? -2.059 11.217 -4.659 1.00 97.94 84 GLY A O 1
ATOM 611 N N . ALA A 1 85 ? -0.296 11.441 -3.291 1.00 98.12 85 ALA A N 1
ATOM 612 C CA . ALA A 1 85 ? -0.936 10.762 -2.166 1.00 98.12 85 ALA A CA 1
ATOM 613 C C . ALA A 1 85 ? -2.174 11.535 -1.679 1.00 98.12 85 ALA A C 1
ATOM 615 O O . ALA A 1 85 ? -2.208 12.762 -1.732 1.00 98.12 85 ALA A O 1
ATOM 616 N N . HIS A 1 86 ? -3.180 10.813 -1.184 1.00 98.25 86 HIS A N 1
ATOM 617 C CA . HIS A 1 86 ? -4.426 11.413 -0.695 1.00 98.25 86 HIS A CA 1
ATOM 618 C C . HIS A 1 86 ? -4.251 11.967 0.722 1.00 98.25 86 HIS A C 1
ATOM 620 O O . HIS A 1 86 ? -4.829 12.992 1.073 1.00 98.25 86 HIS A O 1
ATOM 626 N N . TYR A 1 87 ? -3.421 11.291 1.518 1.00 97.56 87 TYR A N 1
ATOM 62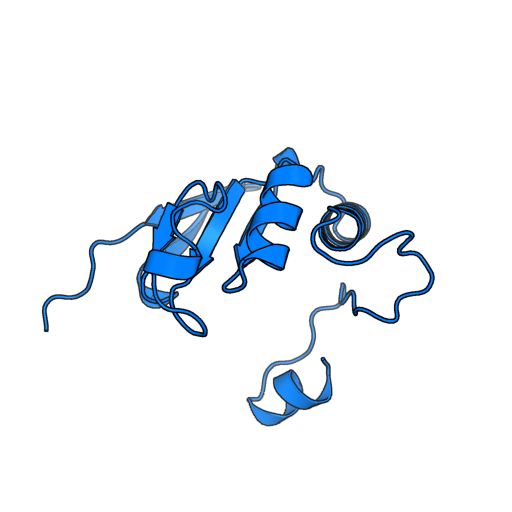7 C CA . TYR A 1 87 ? -3.027 11.700 2.860 1.00 97.56 87 TYR A CA 1
ATOM 628 C C . TYR A 1 87 ? -1.521 11.533 3.023 1.00 97.56 87 TYR A C 1
ATOM 630 O O . TYR A 1 87 ? -0.918 10.658 2.400 1.00 97.56 87 TYR A O 1
ATOM 638 N N . ILE A 1 88 ? -0.924 12.356 3.881 1.00 96.31 88 ILE A N 1
ATOM 639 C CA . ILE A 1 88 ? 0.486 12.267 4.256 1.00 96.31 88 ILE A CA 1
ATOM 640 C C . ILE A 1 88 ? 0.552 12.289 5.777 1.00 96.31 88 ILE A C 1
ATOM 642 O O . ILE A 1 88 ? 0.071 13.235 6.401 1.00 96.31 88 ILE A O 1
ATOM 646 N N . VAL A 1 89 ? 1.153 11.258 6.356 1.00 95.88 89 VAL A N 1
ATOM 647 C CA . VAL A 1 89 ? 1.380 11.124 7.797 1.00 95.88 89 VAL A CA 1
ATOM 648 C C . VAL A 1 89 ? 2.871 10.997 8.072 1.00 95.88 89 VAL A C 1
ATOM 650 O O . VAL A 1 89 ? 3.629 10.533 7.221 1.00 95.88 89 VAL A O 1
ATOM 653 N N . ASP A 1 90 ? 3.302 11.411 9.254 1.00 93.56 90 ASP A N 1
ATOM 654 C CA . ASP A 1 90 ? 4.702 11.317 9.656 1.00 93.56 90 ASP A CA 1
ATOM 655 C C . ASP A 1 90 ? 5.026 9.889 10.113 1.00 93.56 90 ASP A C 1
ATOM 657 O O . ASP A 1 90 ? 6.068 9.335 9.765 1.00 93.56 90 ASP A O 1
ATOM 661 N N . THR A 1 91 ? 4.084 9.248 10.814 1.00 93.12 91 THR A N 1
ATOM 662 C CA . THR A 1 91 ? 4.183 7.850 11.252 1.00 93.12 91 THR A CA 1
ATOM 663 C C . THR A 1 91 ? 2.851 7.115 11.092 1.00 93.12 91 THR A C 1
ATOM 665 O O . THR A 1 91 ? 1.783 7.721 10.992 1.00 93.12 91 THR A O 1
ATOM 668 N N . MET A 1 92 ? 2.889 5.778 11.113 1.00 94.00 92 MET A N 1
ATOM 669 C CA . MET A 1 92 ? 1.665 4.965 11.101 1.00 94.00 92 MET A CA 1
ATOM 670 C C . MET A 1 92 ? 0.831 5.092 12.390 1.00 94.00 92 MET A C 1
ATOM 672 O O . MET A 1 92 ? -0.340 4.729 12.376 1.00 94.00 92 MET A O 1
ATOM 676 N N . GLU A 1 93 ? 1.378 5.643 13.481 1.00 94.44 93 GLU A N 1
ATOM 677 C CA . GLU A 1 93 ? 0.629 5.891 14.729 1.00 94.44 93 GLU A CA 1
ATOM 678 C C . GLU A 1 93 ? -0.487 6.924 14.539 1.00 94.44 93 GLU A C 1
ATOM 680 O O . GLU A 1 93 ? -1.473 6.937 15.276 1.00 94.44 93 GLU A O 1
ATOM 685 N N . GLN A 1 94 ? -0.366 7.760 13.505 1.00 95.81 94 GLN A N 1
ATOM 686 C CA . GLN A 1 94 ? -1.389 8.723 13.120 1.00 95.81 94 GLN A CA 1
ATOM 687 C C . GLN A 1 94 ? -2.557 8.092 12.364 1.00 95.81 94 GLN A C 1
ATOM 689 O O . GLN A 1 94 ? -3.449 8.814 11.934 1.00 95.81 94 GLN A O 1
ATOM 694 N N . VAL A 1 95 ? -2.580 6.774 12.162 1.00 97.19 95 VAL A N 1
ATOM 695 C CA . VAL A 1 95 ? -3.669 6.113 11.445 1.00 97.19 95 VAL A CA 1
ATOM 696 C C . VAL A 1 95 ? -4.355 5.112 12.354 1.00 97.19 95 VAL A C 1
ATOM 698 O O . VAL A 1 95 ? -3.800 4.078 12.719 1.00 97.19 95 VAL A O 1
ATOM 701 N N . ARG A 1 96 ? -5.609 5.407 12.696 1.00 97.25 96 ARG A N 1
ATOM 702 C CA . ARG A 1 96 ? -6.487 4.481 13.410 1.00 97.25 96 ARG A CA 1
ATOM 703 C C . ARG A 1 96 ? -7.369 3.758 12.406 1.00 97.25 96 ARG A C 1
ATOM 705 O O . ARG A 1 96 ? -8.045 4.392 11.601 1.00 97.25 96 ARG A O 1
ATOM 712 N N . VAL A 1 97 ? -7.393 2.431 12.488 1.00 97.38 97 VAL A N 1
ATOM 713 C CA . VAL A 1 97 ? -8.274 1.586 11.674 1.00 97.38 97 VAL A CA 1
ATOM 714 C C . VAL A 1 97 ? -9.275 0.899 12.589 1.00 97.38 97 VAL A C 1
ATOM 716 O O . VAL A 1 97 ? -8.887 0.276 13.574 1.00 97.38 97 VAL A O 1
ATOM 719 N N . THR A 1 98 ? -10.563 1.027 12.283 1.00 98.00 98 THR A N 1
ATOM 720 C CA . THR A 1 98 ? -11.650 0.371 13.024 1.00 98.00 98 THR A CA 1
ATOM 721 C C . THR A 1 98 ? -12.489 -0.469 12.062 1.00 98.00 98 THR A C 1
ATOM 723 O O . THR A 1 98 ? -12.976 0.071 11.066 1.00 98.00 98 THR A O 1
ATOM 726 N N . PRO A 1 99 ? -12.659 -1.780 12.310 1.00 97.00 99 PRO A N 1
ATOM 727 C CA . PRO A 1 99 ? -13.603 -2.596 11.558 1.00 97.00 99 PRO A CA 1
ATOM 728 C C . PRO A 1 99 ? -15.046 -2.172 11.846 1.00 97.00 99 PRO A C 1
ATOM 730 O O . PRO A 1 99 ? -15.456 -2.081 13.001 1.00 97.00 99 PRO A O 1
ATOM 733 N N . GLU A 1 100 ? -15.824 -1.957 10.793 1.00 96.56 100 GLU A N 1
ATOM 734 C CA . GLU A 1 100 ? -17.249 -1.628 10.843 1.00 96.56 100 GLU A CA 1
ATOM 735 C C . GLU A 1 100 ? -18.002 -2.601 9.921 1.00 96.56 100 GLU A C 1
ATOM 737 O O . GLU A 1 100 ? -18.236 -2.329 8.743 1.00 96.56 100 GLU A O 1
ATOM 742 N N . GLY A 1 101 ? -18.339 -3.785 10.444 1.00 94.56 101 GLY A N 1
ATOM 743 C CA . GLY A 1 101 ? -18.964 -4.852 9.657 1.00 94.56 101 GLY A CA 1
ATOM 744 C C . GLY A 1 101 ? -18.020 -5.405 8.585 1.00 94.56 101 GLY A C 1
ATOM 745 O O . GLY A 1 101 ? -16.971 -5.955 8.908 1.00 94.56 101 GLY A O 1
ATOM 746 N N . ASP A 1 102 ? -18.395 -5.259 7.312 1.00 91.94 102 ASP A N 1
ATOM 747 C CA . ASP A 1 102 ? -17.601 -5.666 6.142 1.00 91.94 102 ASP A CA 1
ATOM 748 C C . ASP A 1 102 ? -16.645 -4.566 5.641 1.00 91.94 102 ASP A C 1
ATOM 750 O O . ASP A 1 102 ? -16.031 -4.693 4.576 1.00 91.94 102 ASP A O 1
ATOM 754 N N . ARG A 1 103 ? -16.538 -3.456 6.380 1.00 93.25 103 ARG A N 1
ATOM 755 C CA . ARG A 1 103 ? -15.745 -2.280 6.014 1.00 93.25 103 ARG A CA 1
ATOM 756 C C . ARG A 1 103 ? -14.678 -1.988 7.052 1.00 93.25 103 ARG A C 1
ATOM 758 O O . ARG A 1 103 ? -14.761 -2.383 8.211 1.00 93.25 103 ARG A O 1
ATOM 765 N N . LEU A 1 104 ? -13.678 -1.236 6.613 1.00 96.75 104 LEU A N 1
ATOM 766 C CA . LEU A 1 104 ? -12.682 -0.625 7.476 1.00 96.75 104 LEU A CA 1
ATOM 767 C C . LEU A 1 104 ? -12.881 0.887 7.425 1.00 96.75 104 LEU A C 1
ATOM 769 O O . LEU A 1 104 ? -12.887 1.477 6.342 1.00 96.75 104 LEU A O 1
ATOM 773 N N . ARG A 1 105 ? -13.022 1.509 8.593 1.00 96.94 105 ARG A N 1
ATOM 774 C CA . ARG A 1 105 ? -12.963 2.958 8.748 1.00 96.94 105 ARG A CA 1
ATOM 775 C C . ARG A 1 105 ? -11.542 3.358 9.113 1.00 96.94 105 ARG A C 1
ATOM 777 O O . ARG A 1 105 ? -10.966 2.816 10.054 1.0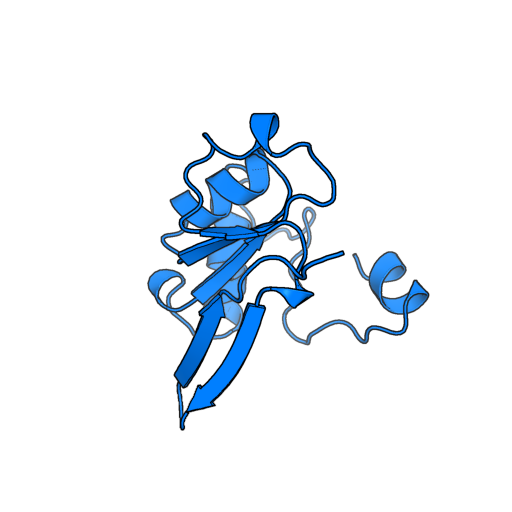0 96.94 105 ARG A O 1
ATOM 784 N N . PHE A 1 106 ? -11.008 4.325 8.379 1.00 97.56 106 PHE A N 1
ATOM 785 C CA . PHE A 1 106 ? -9.695 4.910 8.621 1.00 97.56 106 PHE A CA 1
ATOM 786 C C . PHE A 1 106 ? -9.873 6.324 9.166 1.00 97.56 106 PHE A C 1
ATOM 788 O O . PHE A 1 106 ? -10.610 7.124 8.591 1.00 97.56 106 PHE A O 1
ATOM 795 N N . GLU A 1 107 ? -9.185 6.634 10.257 1.00 97.50 107 GLU A N 1
ATOM 796 C CA . GLU A 1 107 ? -9.079 7.980 10.811 1.00 97.50 107 GLU A CA 1
ATOM 797 C C . GLU A 1 107 ? -7.621 8.422 10.835 1.00 97.50 107 GLU A C 1
ATOM 799 O O . GLU A 1 107 ? -6.755 7.699 11.333 1.00 97.50 107 GLU A O 1
ATOM 804 N N . ILE A 1 108 ? -7.370 9.625 10.315 1.00 96.75 108 ILE A N 1
ATOM 805 C CA . ILE A 1 108 ? -6.073 10.291 10.414 1.00 96.75 108 ILE A CA 1
ATOM 806 C C . ILE A 1 108 ? -6.081 11.151 11.676 1.00 96.75 108 ILE A C 1
ATOM 808 O O . ILE A 1 108 ? -6.841 12.114 11.785 1.00 96.75 108 ILE A O 1
ATOM 812 N N . LEU A 1 109 ? -5.253 10.772 12.640 1.00 95.56 109 LEU A N 1
ATOM 813 C CA . LEU A 1 109 ? -5.068 11.460 13.907 1.00 95.56 109 LEU A CA 1
ATOM 814 C C . LEU A 1 109 ? -4.079 12.628 13.738 1.00 95.56 109 LEU A C 1
ATOM 816 O O . LEU A 1 109 ? -3.174 12.566 12.896 1.00 95.56 109 LEU A O 1
ATOM 820 N N . PRO A 1 110 ? -4.214 13.696 14.542 1.00 89.38 110 PRO A N 1
ATOM 821 C CA . PRO A 1 110 ? -3.230 14.772 14.564 1.00 89.38 110 PRO A CA 1
ATOM 822 C C . PRO A 1 110 ? -1.848 14.244 14.965 1.00 89.38 110 PRO A C 1
ATOM 824 O O . PRO A 1 110 ? -1.732 13.229 15.655 1.00 89.38 110 PRO A O 1
ATOM 827 N N . THR A 1 111 ? -0.793 14.943 14.544 1.00 80.25 111 THR A N 1
ATOM 828 C CA . THR A 1 111 ? 0.573 14.638 14.981 1.00 80.25 111 THR A CA 1
ATOM 829 C C . THR A 1 111 ? 0.629 14.698 16.514 1.00 80.25 111 THR A C 1
ATOM 831 O O . THR A 1 111 ? 0.131 15.675 17.088 1.00 80.25 111 THR A O 1
ATOM 834 N N . PRO A 1 112 ? 1.190 13.678 17.195 1.00 70.44 112 PRO A N 1
ATOM 835 C CA . PRO A 1 112 ? 1.354 13.716 18.641 1.00 70.44 112 PRO A CA 1
ATOM 836 C C . PRO A 1 112 ? 2.091 14.995 19.046 1.00 70.44 112 PRO A C 1
ATOM 838 O O . PRO A 1 112 ? 3.105 15.350 18.445 1.00 70.44 112 PRO A O 1
ATOM 841 N N . SER A 1 113 ? 1.564 15.713 20.040 1.00 65.62 113 SER A N 1
ATOM 842 C CA . SER A 1 113 ? 2.336 16.787 20.669 1.00 65.62 113 SER A CA 1
ATOM 843 C C . SER A 1 113 ? 3.530 16.151 21.380 1.00 65.62 113 SER A C 1
ATOM 845 O O . SER A 1 113 ? 3.351 15.134 22.051 1.00 65.62 113 SER A O 1
ATOM 847 N N . ALA A 1 114 ? 4.720 16.713 21.156 1.00 58.41 114 ALA A N 1
ATOM 848 C CA . ALA A 1 114 ? 5.966 16.273 21.782 1.00 58.41 114 ALA A CA 1
ATOM 849 C C . ALA A 1 114 ? 5.900 16.315 23.316 1.00 58.41 114 ALA A C 1
ATOM 851 O O . ALA A 1 114 ? 5.187 17.198 23.851 1.00 58.41 114 ALA A O 1
#